Protein AF-A0A166X9W4-F1 (afdb_monomer_lite)

Foldseek 3Di:
DVVCVVVPDDLVVCCVVPVDDSVVSVVVSCVVCVQDDPDPDDDDDPAHSVLVVVLVVCCVVVVDPDPVSSVVVSVVPDDD

Sequence (80 aa):
IISLLTSGHSTRAVASQTGVSKSKIAYIAKEKHPDKENLRGGQPSKLSPTDKRAISIQIQTGKAENAVQVAKNINTTLPH

Structure (mmCIF, N/CA/C/O backbone):
data_AF-A0A166X9W4-F1
#
_entry.id   AF-A0A166X9W4-F1
#
loop_
_atom_site.group_PDB
_atom_site.id
_atom_site.type_symbol
_atom_site.label_atom_id
_atom_site.label_alt_id
_atom_site.label_comp_id
_atom_site.label_asym_id
_atom_site.label_entity_id
_atom_site.label_seq_id
_atom_site.pdbx_PDB_ins_code
_atom_site.Cartn_x
_atom_site.Cartn_y
_atom_site.Cartn_z
_atom_site.occupancy
_atom_site.B_iso_or_equiv
_atom_site.auth_seq_id
_atom_site.auth_comp_id
_atom_site.auth_asym_id
_atom_site.auth_atom_id
_atom_site.pdbx_PDB_model_num
ATOM 1 N N . ILE A 1 1 ? 16.166 -7.292 -6.988 1.00 84.25 1 ILE A N 1
ATOM 2 C CA . ILE A 1 1 ? 14.863 -6.598 -7.192 1.00 84.25 1 ILE A CA 1
ATOM 3 C C . ILE A 1 1 ? 14.437 -5.856 -5.931 1.00 84.25 1 ILE A C 1
ATOM 5 O O . ILE A 1 1 ? 14.385 -4.639 -5.988 1.00 84.25 1 ILE A O 1
ATOM 9 N N . ILE A 1 2 ? 14.182 -6.541 -4.806 1.00 86.25 2 ILE A N 1
ATOM 10 C CA . ILE A 1 2 ? 13.735 -5.886 -3.558 1.00 86.25 2 ILE A CA 1
ATOM 11 C C . ILE A 1 2 ? 14.761 -4.857 -3.068 1.00 86.25 2 ILE A C 1
ATOM 13 O O . ILE A 1 2 ? 14.396 -3.707 -2.882 1.00 86.25 2 ILE A O 1
ATOM 17 N N . SER A 1 3 ? 16.045 -5.223 -2.980 1.00 88.19 3 SER A N 1
ATOM 18 C CA . SER A 1 3 ? 17.122 -4.289 -2.606 1.00 88.19 3 SER A CA 1
ATOM 19 C C . SER A 1 3 ? 17.145 -3.015 -3.461 1.00 88.19 3 SER A C 1
ATOM 21 O O . SER A 1 3 ? 17.245 -1.922 -2.918 1.00 88.19 3 SER A O 1
ATOM 23 N N . LEU A 1 4 ? 16.973 -3.153 -4.781 1.00 87.81 4 LEU A N 1
ATOM 24 C CA . LEU A 1 4 ? 16.929 -2.036 -5.733 1.00 87.81 4 LEU A CA 1
ATOM 25 C C . LEU A 1 4 ? 15.677 -1.155 -5.557 1.00 87.81 4 LEU A C 1
ATOM 27 O O . LEU A 1 4 ? 15.720 0.052 -5.772 1.00 87.81 4 LEU A O 1
ATOM 31 N N . LEU A 1 5 ? 14.541 -1.744 -5.171 1.00 85.44 5 LEU A N 1
ATOM 32 C CA . LEU A 1 5 ? 13.323 -0.992 -4.857 1.00 85.44 5 LEU A CA 1
ATOM 33 C C . LEU A 1 5 ? 13.461 -0.236 -3.527 1.00 85.44 5 LEU A C 1
ATOM 35 O O . LEU A 1 5 ? 13.006 0.906 -3.428 1.00 85.44 5 LEU A O 1
ATOM 39 N N . THR A 1 6 ? 14.108 -0.851 -2.532 1.00 84.81 6 THR A N 1
ATOM 40 C CA . THR A 1 6 ? 14.392 -0.241 -1.227 1.00 84.81 6 THR A CA 1
ATOM 41 C C . THR A 1 6 ? 15.404 0.898 -1.345 1.00 84.81 6 THR A C 1
ATOM 43 O O . THR A 1 6 ? 15.236 1.918 -0.687 1.00 84.81 6 THR A O 1
ATOM 46 N N . SER A 1 7 ? 16.390 0.788 -2.242 1.00 86.94 7 SER A N 1
ATOM 47 C CA . SER A 1 7 ? 17.341 1.868 -2.553 1.00 86.94 7 SER A CA 1
ATOM 48 C C . SER A 1 7 ? 16.736 3.015 -3.379 1.00 86.94 7 SER A C 1
ATOM 50 O O . SER A 1 7 ? 17.437 3.957 -3.737 1.00 86.94 7 SER A O 1
ATOM 52 N N . GLY A 1 8 ? 15.434 2.962 -3.685 1.00 83.12 8 GLY A N 1
ATOM 53 C CA . GLY A 1 8 ? 14.701 4.051 -4.329 1.00 83.12 8 GLY A CA 1
ATOM 54 C C . GLY A 1 8 ? 14.710 4.030 -5.858 1.00 83.12 8 GLY A C 1
ATOM 55 O O . GLY A 1 8 ? 14.224 4.982 -6.472 1.00 83.12 8 GLY A O 1
ATOM 56 N N . HIS A 1 9 ? 15.205 2.969 -6.505 1.00 86.94 9 HIS A N 1
ATOM 57 C CA . HIS A 1 9 ? 15.147 2.883 -7.963 1.00 86.94 9 HIS A CA 1
ATOM 58 C C . HIS A 1 9 ? 13.713 2.717 -8.476 1.00 86.94 9 HIS A C 1
ATOM 60 O O . HIS A 1 9 ? 12.862 2.055 -7.876 1.00 86.94 9 HIS A O 1
ATOM 66 N N . SER A 1 10 ? 13.444 3.322 -9.635 1.00 85.12 10 SER A N 1
ATOM 67 C CA . SER A 1 10 ? 12.144 3.208 -10.291 1.00 85.12 10 SER A CA 1
ATOM 68 C C . SER A 1 10 ? 11.917 1.793 -10.827 1.00 85.12 10 SER A C 1
ATOM 70 O O . SER A 1 10 ? 12.854 1.099 -11.221 1.00 85.12 10 SER A O 1
ATOM 72 N N . THR A 1 11 ? 10.654 1.379 -10.938 1.00 88.69 11 THR A N 1
ATOM 73 C CA . THR A 1 11 ? 10.294 0.072 -11.519 1.00 88.69 11 THR A CA 1
ATOM 74 C C . THR A 1 11 ? 10.835 -0.108 -12.940 1.00 88.69 11 THR A C 1
ATOM 76 O O . THR A 1 11 ? 11.183 -1.221 -13.324 1.00 88.69 11 THR A O 1
ATOM 79 N N . ARG A 1 12 ? 10.962 0.985 -13.708 1.00 88.62 12 ARG A N 1
ATOM 80 C CA . ARG A 1 12 ? 11.581 0.988 -15.042 1.00 88.62 12 ARG A CA 1
ATOM 81 C C . ARG A 1 12 ? 13.090 0.730 -14.971 1.00 88.62 12 ARG A C 1
ATOM 83 O O . ARG A 1 12 ? 13.580 -0.091 -15.737 1.00 88.62 12 ARG A O 1
ATOM 90 N N . ALA A 1 13 ? 13.804 1.387 -14.056 1.00 89.12 13 ALA A N 1
ATOM 91 C CA . ALA A 1 13 ? 15.241 1.172 -13.873 1.00 89.12 13 ALA A CA 1
ATOM 92 C C . ALA A 1 13 ? 15.537 -0.272 -13.433 1.00 89.12 13 ALA A C 1
ATOM 94 O O . ALA A 1 13 ? 16.389 -0.937 -14.015 1.00 89.12 13 ALA A O 1
ATOM 95 N N . VAL A 1 14 ? 14.756 -0.801 -12.486 1.00 90.75 14 VAL A N 1
ATOM 96 C CA . VAL A 1 14 ? 14.895 -2.193 -12.031 1.00 90.75 14 VAL A CA 1
ATOM 97 C C . VAL A 1 14 ? 14.601 -3.185 -13.161 1.00 90.75 14 VAL A C 1
ATOM 99 O O . VAL A 1 14 ? 15.311 -4.181 -13.282 1.00 90.75 14 VAL A O 1
ATOM 102 N N . ALA A 1 15 ? 13.607 -2.917 -14.015 1.00 93.12 15 ALA A N 1
ATOM 103 C CA . ALA A 1 15 ? 13.301 -3.769 -15.168 1.00 93.12 15 ALA A CA 1
ATOM 104 C C . ALA A 1 15 ? 14.470 -3.815 -16.157 1.00 93.12 15 ALA A C 1
ATOM 106 O O . ALA A 1 15 ? 14.883 -4.894 -16.569 1.00 93.12 15 ALA A O 1
ATOM 107 N N . SER A 1 16 ? 15.052 -2.652 -16.459 1.00 92.25 16 SER A N 1
ATOM 108 C CA . SER A 1 16 ? 16.221 -2.551 -17.336 1.00 92.25 16 SER A CA 1
ATOM 109 C C . SER A 1 16 ? 17.442 -3.286 -16.780 1.00 92.25 16 SER A C 1
ATOM 111 O O . SER A 1 16 ? 18.206 -3.850 -17.551 1.00 92.25 16 SER A O 1
ATOM 113 N N . GLN A 1 17 ? 17.637 -3.279 -15.458 1.00 92.81 17 GLN A N 1
ATOM 114 C CA . GLN A 1 17 ? 18.808 -3.889 -14.824 1.00 92.81 17 GLN A CA 1
ATOM 115 C C . GLN A 1 17 ? 18.662 -5.401 -14.605 1.00 92.81 17 GLN A C 1
ATOM 117 O O . GLN A 1 17 ? 19.655 -6.117 -14.578 1.00 92.81 17 GLN A O 1
ATOM 122 N N . THR A 1 18 ? 17.437 -5.892 -14.403 1.00 91.00 18 THR A N 1
ATOM 123 C CA . THR A 1 18 ? 17.189 -7.297 -14.029 1.00 91.00 18 THR A CA 1
ATOM 124 C C . THR A 1 18 ? 16.602 -8.143 -15.154 1.00 91.00 18 THR A C 1
ATOM 126 O O . THR A 1 18 ? 16.500 -9.355 -14.997 1.00 91.00 18 THR A O 1
ATOM 129 N N . GLY A 1 19 ? 16.166 -7.529 -16.258 1.00 90.75 19 GLY A N 1
ATOM 130 C CA . GLY A 1 19 ? 15.476 -8.215 -17.356 1.00 90.75 19 GLY A CA 1
ATOM 131 C C . GLY A 1 19 ? 14.070 -8.716 -17.000 1.00 90.75 19 GLY A C 1
ATOM 132 O O . GLY A 1 19 ? 13.380 -9.286 -17.841 1.00 90.75 19 GLY A O 1
ATOM 133 N N . VAL A 1 20 ? 13.608 -8.498 -15.764 1.00 92.44 20 VAL A N 1
ATOM 134 C CA . VAL A 1 20 ? 12.267 -8.887 -15.323 1.00 92.44 20 VAL A CA 1
ATOM 135 C C . VAL A 1 20 ? 11.243 -7.874 -15.821 1.00 92.44 20 VAL A C 1
ATOM 137 O O . VAL A 1 20 ? 11.479 -6.664 -15.822 1.00 92.44 20 VAL A O 1
ATOM 140 N N . SER A 1 21 ? 10.066 -8.363 -16.217 1.00 92.88 21 SER A N 1
ATOM 141 C CA . SER A 1 21 ? 9.001 -7.495 -16.712 1.00 92.88 21 SER A CA 1
ATOM 142 C C . SER A 1 21 ? 8.613 -6.431 -15.681 1.00 92.88 21 SER A C 1
ATOM 144 O O . SER A 1 21 ? 8.479 -6.689 -14.479 1.00 92.88 21 SER A O 1
ATOM 146 N N . LYS A 1 22 ? 8.374 -5.209 -16.173 1.00 91.25 22 LYS A N 1
ATOM 147 C CA . LYS A 1 22 ? 7.949 -4.073 -15.343 1.00 91.25 22 LYS A CA 1
ATOM 148 C C . LYS A 1 22 ? 6.720 -4.419 -14.494 1.00 91.25 22 LYS A C 1
ATOM 150 O O . LYS A 1 22 ? 6.661 -4.027 -13.333 1.00 91.25 22 LYS A O 1
ATOM 155 N N . SER A 1 23 ? 5.769 -5.172 -15.047 1.00 90.50 23 SER A N 1
ATOM 156 C CA . SER A 1 23 ? 4.547 -5.597 -14.35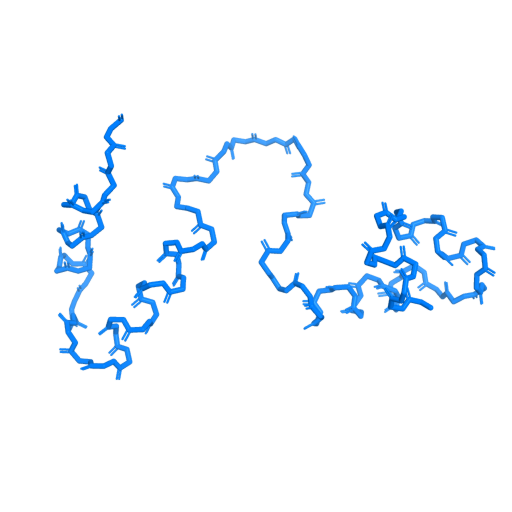3 1.00 90.50 23 SER A CA 1
ATOM 157 C C . SER A 1 23 ? 4.847 -6.492 -13.149 1.00 90.50 23 SER A C 1
ATOM 159 O O . SER A 1 23 ? 4.294 -6.275 -12.074 1.00 90.50 23 SER A O 1
ATOM 161 N N . LYS A 1 24 ? 5.773 -7.451 -13.289 1.00 92.94 24 LYS A N 1
ATOM 162 C CA . LYS A 1 24 ? 6.191 -8.336 -12.191 1.00 92.94 24 LYS A CA 1
ATOM 163 C C . LYS A 1 24 ? 6.913 -7.551 -11.093 1.00 92.94 24 LYS A C 1
ATOM 165 O O . LYS A 1 24 ? 6.664 -7.773 -9.913 1.00 92.94 24 LYS A O 1
ATOM 170 N N . ILE A 1 25 ? 7.755 -6.590 -11.469 1.00 90.81 25 ILE A N 1
ATOM 171 C CA . ILE A 1 25 ? 8.437 -5.709 -10.509 1.00 90.81 25 ILE A CA 1
ATOM 172 C C . ILE A 1 25 ? 7.437 -4.805 -9.781 1.00 90.81 25 ILE A C 1
ATOM 174 O O . ILE A 1 25 ? 7.543 -4.640 -8.569 1.00 90.81 25 ILE A O 1
ATOM 178 N N . ALA A 1 26 ? 6.455 -4.241 -10.490 1.00 87.88 26 ALA A N 1
ATOM 179 C CA . ALA A 1 26 ? 5.405 -3.419 -9.890 1.00 87.88 26 ALA A CA 1
ATOM 180 C C . ALA A 1 26 ? 4.543 -4.222 -8.903 1.00 87.88 26 ALA A C 1
ATOM 182 O O . ALA A 1 26 ? 4.220 -3.720 -7.829 1.00 87.88 26 ALA A O 1
ATOM 183 N N . TYR A 1 27 ? 4.234 -5.479 -9.232 1.00 90.56 27 TYR A N 1
ATOM 184 C CA . TYR A 1 27 ? 3.555 -6.398 -8.321 1.00 90.56 27 TYR A CA 1
ATOM 185 C C . TYR A 1 27 ? 4.359 -6.604 -7.026 1.00 90.56 27 TYR A C 1
ATOM 187 O O . TYR A 1 27 ? 3.838 -6.357 -5.941 1.00 90.56 27 TYR A O 1
ATOM 195 N N . ILE A 1 28 ? 5.649 -6.945 -7.137 1.00 89.56 28 ILE A N 1
ATOM 196 C CA . ILE A 1 28 ? 6.539 -7.135 -5.976 1.00 89.56 28 ILE A CA 1
ATOM 197 C C . ILE A 1 28 ? 6.642 -5.849 -5.142 1.00 89.56 28 ILE A C 1
ATOM 199 O O . ILE A 1 28 ? 6.623 -5.898 -3.913 1.00 89.56 28 ILE A O 1
ATOM 203 N N . ALA A 1 29 ? 6.734 -4.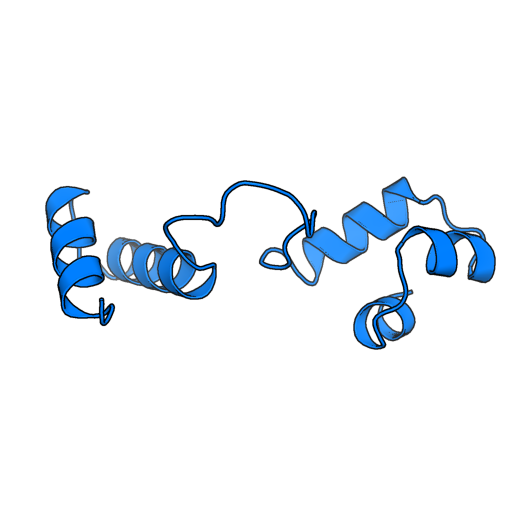688 -5.796 1.00 86.38 29 ALA A N 1
ATOM 204 C CA . ALA A 1 29 ? 6.795 -3.400 -5.114 1.00 86.38 29 ALA A CA 1
ATOM 205 C C . ALA A 1 29 ? 5.527 -3.125 -4.291 1.00 86.38 29 ALA A C 1
ATOM 207 O O . ALA A 1 29 ? 5.637 -2.688 -3.149 1.00 86.38 29 ALA A O 1
ATOM 208 N N . LYS A 1 30 ? 4.343 -3.422 -4.842 1.00 84.44 30 LYS A N 1
ATOM 209 C CA . LYS A 1 30 ? 3.057 -3.255 -4.153 1.00 84.44 30 LYS A CA 1
ATOM 210 C C . LYS A 1 30 ? 2.887 -4.243 -2.998 1.00 84.44 30 LYS A C 1
ATOM 212 O O . LYS A 1 30 ? 2.373 -3.868 -1.954 1.00 84.44 30 LYS A O 1
ATOM 217 N N . GLU A 1 31 ? 3.340 -5.482 -3.168 1.00 86.94 31 GLU A N 1
ATOM 218 C CA . GLU A 1 31 ? 3.287 -6.506 -2.119 1.00 86.94 31 GLU A CA 1
ATOM 219 C C . GLU A 1 31 ? 4.177 -6.142 -0.920 1.00 86.94 31 GLU A C 1
ATOM 221 O O . GLU A 1 31 ? 3.779 -6.310 0.229 1.00 86.94 31 GLU A O 1
ATOM 226 N N . LYS A 1 32 ? 5.379 -5.607 -1.173 1.00 84.31 32 LYS A N 1
ATOM 227 C CA . LYS A 1 32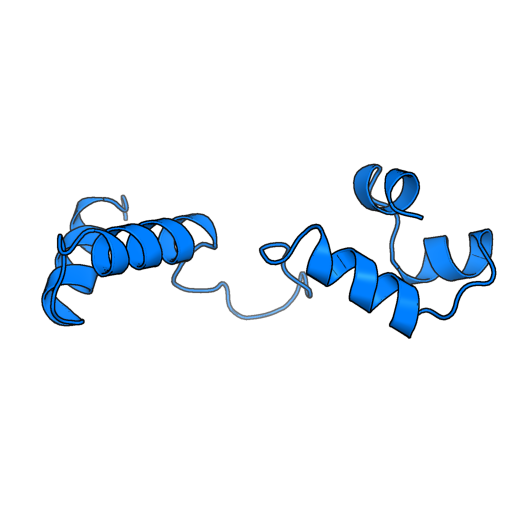 ? 6.324 -5.224 -0.110 1.00 84.31 32 LYS A CA 1
ATOM 228 C C . LYS A 1 32 ? 6.065 -3.840 0.482 1.00 84.31 32 LYS A C 1
ATOM 230 O O . LYS A 1 32 ? 6.398 -3.615 1.643 1.00 84.31 32 LYS A O 1
ATOM 235 N N . HIS A 1 33 ? 5.475 -2.928 -0.286 1.00 77.19 33 HIS A N 1
ATOM 236 C CA . HIS A 1 33 ? 5.178 -1.562 0.143 1.00 77.19 33 HIS A CA 1
ATOM 237 C C . HIS A 1 33 ? 3.750 -1.159 -0.257 1.00 77.19 33 HIS A C 1
ATOM 239 O O . HIS A 1 33 ? 3.578 -0.304 -1.130 1.00 77.19 33 HIS A O 1
ATOM 245 N N . PRO A 1 34 ? 2.718 -1.747 0.375 1.00 72.31 34 PRO A N 1
ATOM 246 C CA . PRO A 1 34 ? 1.321 -1.496 0.011 1.00 72.31 34 PRO A CA 1
ATOM 247 C C . PRO A 1 34 ? 0.897 -0.035 0.218 1.00 72.31 34 PRO A C 1
ATOM 249 O O . PRO A 1 34 ? 0.007 0.450 -0.475 1.00 72.31 34 PRO A O 1
ATOM 252 N N . ASP A 1 35 ? 1.565 0.673 1.128 1.00 72.38 35 ASP A N 1
ATOM 253 C CA . ASP A 1 35 ? 1.273 2.066 1.482 1.00 72.38 35 ASP A CA 1
ATOM 254 C C . ASP A 1 35 ? 2.023 3.097 0.634 1.00 72.38 35 ASP A C 1
ATOM 256 O O . ASP A 1 35 ? 1.820 4.300 0.798 1.00 72.38 35 ASP A O 1
ATOM 260 N N . LYS A 1 36 ? 2.930 2.656 -0.245 1.00 71.56 36 LYS A N 1
ATOM 261 C CA . LYS A 1 36 ? 3.733 3.568 -1.059 1.00 71.56 36 LYS A CA 1
ATOM 262 C C . LYS A 1 36 ? 2.860 4.150 -2.166 1.00 71.56 36 LYS A C 1
ATOM 264 O O . LYS A 1 36 ? 2.320 3.413 -2.990 1.00 71.56 36 LYS A O 1
ATOM 269 N N . GLU A 1 37 ? 2.745 5.475 -2.204 1.00 65.75 37 GLU A N 1
ATOM 270 C CA . GLU A 1 37 ? 2.001 6.156 -3.262 1.00 65.75 37 GLU A CA 1
ATOM 271 C C . GLU A 1 37 ? 2.589 5.841 -4.645 1.00 65.75 37 GLU A C 1
ATOM 273 O O . GLU A 1 37 ? 3.800 5.900 -4.872 1.00 65.75 37 GLU A O 1
ATOM 278 N N . ASN A 1 38 ? 1.704 5.501 -5.585 1.00 63.47 38 ASN A N 1
ATOM 279 C CA . ASN A 1 38 ? 2.087 5.120 -6.945 1.00 63.47 38 ASN A CA 1
ATOM 280 C C . ASN A 1 38 ? 2.440 6.325 -7.829 1.00 63.47 38 ASN A C 1
ATOM 282 O O . ASN A 1 38 ? 3.118 6.159 -8.843 1.00 63.47 38 ASN A O 1
ATOM 286 N N . LEU A 1 39 ? 1.966 7.523 -7.479 1.00 63.28 39 LEU A N 1
ATOM 287 C CA . LEU A 1 39 ? 2.083 8.728 -8.293 1.00 63.28 39 LEU A CA 1
ATOM 288 C C . LEU A 1 39 ? 2.432 9.916 -7.400 1.00 63.28 39 LEU A C 1
ATOM 290 O O . LEU A 1 39 ? 1.795 10.128 -6.379 1.00 63.28 39 LEU A O 1
ATOM 294 N N . ARG A 1 40 ? 3.421 10.711 -7.822 1.00 61.03 40 ARG A N 1
ATOM 295 C CA . ARG A 1 40 ? 3.767 11.997 -7.189 1.00 61.03 40 ARG A CA 1
ATOM 296 C C . ARG A 1 40 ? 2.850 13.153 -7.621 1.00 61.03 40 ARG A C 1
ATOM 298 O O . ARG A 1 40 ? 3.031 14.264 -7.145 1.00 61.03 40 ARG A O 1
ATOM 305 N N . GLY A 1 41 ? 1.924 12.918 -8.553 1.00 63.34 41 GLY A N 1
ATOM 306 C CA . GLY A 1 41 ? 1.029 13.937 -9.105 1.00 63.34 41 GLY A CA 1
ATOM 307 C C . GLY A 1 41 ? -0.434 13.547 -8.924 1.00 63.34 41 GLY A C 1
ATOM 308 O O . GLY A 1 41 ? -0.834 12.463 -9.347 1.00 63.34 41 GLY A O 1
ATOM 309 N N . GLY A 1 42 ? -1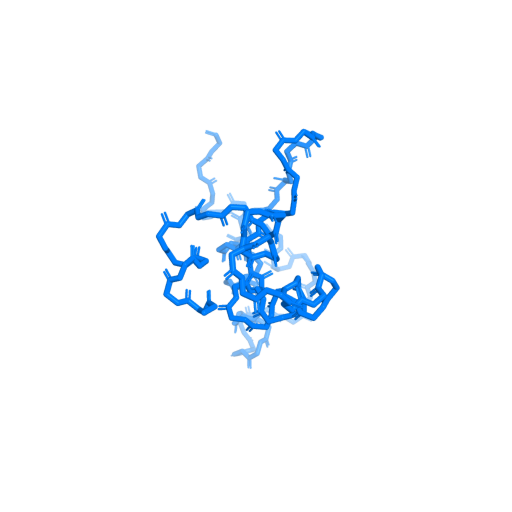.209 14.428 -8.291 1.00 68.19 42 GLY A N 1
ATOM 310 C CA . GLY A 1 42 ? -2.631 14.253 -7.997 1.00 68.19 42 GLY A CA 1
ATOM 311 C C . GLY A 1 42 ? -3.075 15.120 -6.816 1.00 68.19 42 GLY A C 1
ATOM 312 O O . GLY A 1 42 ? -2.249 15.763 -6.170 1.00 68.19 42 GLY A O 1
ATOM 313 N N . GLN A 1 43 ? -4.380 15.141 -6.530 1.00 75.38 43 GLN A N 1
ATOM 314 C CA . GLN A 1 43 ? -4.889 15.748 -5.299 1.00 75.38 43 GLN A CA 1
ATOM 315 C C . GLN A 1 43 ? -4.364 14.945 -4.095 1.00 75.38 43 GLN A C 1
ATOM 317 O O . GLN A 1 43 ? -4.528 13.720 -4.088 1.00 75.38 43 GLN A O 1
ATOM 322 N N . PRO A 1 44 ? -3.757 15.593 -3.083 1.00 70.38 44 PRO A N 1
ATOM 323 C CA . PRO A 1 44 ? -3.296 14.899 -1.889 1.00 70.38 44 PRO A CA 1
ATOM 324 C C . PRO A 1 44 ? -4.462 14.175 -1.210 1.00 70.38 44 PRO A C 1
ATOM 326 O O . PRO A 1 44 ? -5.566 14.712 -1.072 1.00 70.38 44 PRO A O 1
ATOM 329 N N . SER A 1 45 ? -4.222 12.928 -0.808 1.00 73.88 45 SER A N 1
ATOM 330 C CA . SER A 1 45 ? -5.209 12.131 -0.080 1.00 73.88 45 SER A CA 1
ATOM 331 C C . SER A 1 45 ? -5.549 12.818 1.243 1.00 73.88 45 SER A C 1
ATOM 333 O O . SER A 1 45 ? -4.650 13.172 1.999 1.00 73.88 45 SER A O 1
ATOM 335 N N . LYS A 1 46 ? -6.846 12.950 1.560 1.00 79.94 46 LYS A N 1
ATOM 336 C CA . LYS A 1 46 ? -7.313 13.499 2.852 1.00 79.94 46 LYS A CA 1
ATOM 337 C C . LYS A 1 46 ? -6.828 12.695 4.062 1.00 79.94 46 LYS A C 1
ATOM 339 O O . LYS A 1 46 ? -6.787 13.221 5.162 1.00 79.94 46 LYS A O 1
ATOM 344 N N . LEU A 1 47 ? -6.531 11.413 3.854 1.00 81.06 47 LEU A N 1
ATOM 345 C CA . LEU A 1 47 ? -6.029 10.504 4.879 1.00 81.06 47 LEU A CA 1
ATOM 346 C C . LEU A 1 47 ? -4.660 9.987 4.459 1.00 81.06 47 LEU A C 1
ATOM 348 O O . LEU A 1 47 ? -4.518 9.450 3.349 1.00 81.06 47 LEU A O 1
ATOM 352 N N . SER A 1 48 ? -3.685 10.098 5.353 1.00 80.25 48 SER A N 1
ATOM 353 C CA . SER A 1 48 ? -2.378 9.483 5.171 1.00 80.25 48 SER A CA 1
ATOM 354 C C . SER A 1 48 ? -2.490 7.950 5.247 1.00 80.25 48 SER A C 1
ATOM 356 O O . SER A 1 48 ? -3.467 7.408 5.781 1.00 80.25 48 SER A O 1
ATOM 358 N N . PRO A 1 49 ? -1.511 7.195 4.718 1.00 81.19 49 PRO A N 1
ATOM 359 C CA . PRO A 1 49 ? -1.486 5.743 4.890 1.00 81.19 49 PRO A CA 1
ATOM 360 C C . PRO A 1 49 ? -1.458 5.317 6.366 1.00 81.19 49 PRO A C 1
ATOM 362 O O . PRO A 1 49 ? -2.077 4.318 6.736 1.00 81.19 49 PRO A O 1
ATOM 365 N N . THR A 1 50 ? -0.801 6.105 7.220 1.00 81.94 50 THR A N 1
ATOM 366 C CA . THR A 1 50 ? -0.785 5.904 8.673 1.00 81.94 50 THR A CA 1
ATOM 367 C C 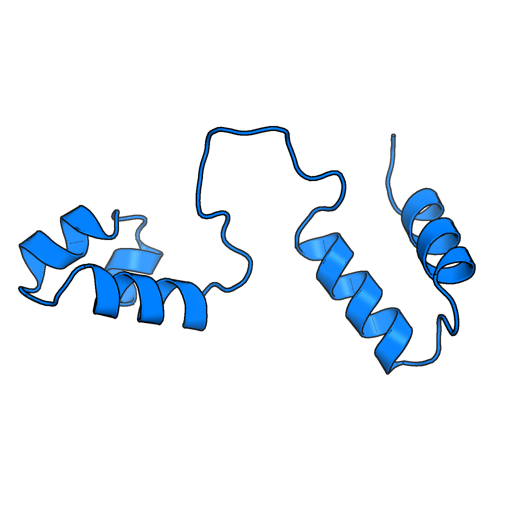. THR A 1 50 ? -2.189 6.015 9.260 1.00 81.94 50 THR A C 1
ATOM 369 O O . THR A 1 50 ? -2.590 5.144 10.032 1.00 81.94 50 THR A O 1
ATOM 372 N N . ASP A 1 51 ? -2.972 7.004 8.826 1.00 82.12 51 ASP A N 1
ATOM 373 C CA . ASP A 1 51 ? -4.351 7.188 9.295 1.00 82.12 51 ASP A CA 1
ATOM 374 C C . ASP A 1 51 ? -5.217 5.997 8.890 1.00 82.12 51 ASP A C 1
ATOM 376 O O . ASP A 1 51 ? -5.932 5.431 9.712 1.00 82.12 51 ASP A O 1
ATOM 380 N N . LYS A 1 52 ? -5.090 5.532 7.641 1.00 84.75 52 LYS A N 1
ATOM 381 C CA . LYS A 1 52 ? -5.812 4.345 7.149 1.00 84.75 52 LYS A CA 1
ATOM 382 C C . LYS A 1 52 ? -5.493 3.094 7.973 1.00 84.75 52 LYS A C 1
ATOM 384 O O . LYS A 1 52 ? -6.397 2.312 8.286 1.00 84.75 52 LYS A O 1
ATOM 389 N N . ARG A 1 53 ? -4.227 2.910 8.361 1.00 84.12 53 ARG A N 1
ATOM 390 C CA . ARG A 1 53 ? -3.803 1.815 9.248 1.00 84.12 53 ARG A CA 1
ATOM 391 C C . ARG A 1 53 ? -4.380 1.968 10.655 1.00 84.12 53 ARG A C 1
ATOM 393 O O . ARG A 1 53 ? -4.920 1.000 11.183 1.00 84.12 53 ARG A O 1
ATOM 400 N N . ALA A 1 54 ? -4.323 3.164 11.237 1.00 83.56 54 ALA A N 1
ATOM 401 C CA . ALA A 1 54 ? -4.880 3.434 12.560 1.00 83.56 54 ALA A CA 1
ATOM 402 C C . ALA A 1 54 ? -6.395 3.167 12.609 1.00 83.56 54 ALA A C 1
ATOM 404 O O . ALA A 1 54 ? -6.873 2.517 13.537 1.00 83.56 54 ALA A O 1
ATOM 405 N N . ILE A 1 55 ? -7.135 3.578 11.575 1.00 85.31 55 ILE A N 1
ATOM 406 C CA . ILE A 1 55 ? -8.569 3.292 11.416 1.00 85.31 55 ILE A CA 1
ATOM 407 C C . ILE A 1 55 ? -8.823 1.787 11.365 1.00 85.31 55 ILE A C 1
ATOM 409 O O . ILE A 1 55 ? -9.689 1.279 12.073 1.00 85.31 55 ILE A O 1
ATOM 413 N N . SER A 1 56 ? -8.046 1.066 10.553 1.00 84.69 56 SER A N 1
ATOM 414 C CA . SER A 1 56 ? -8.181 -0.388 10.425 1.00 84.69 56 SER A CA 1
ATOM 415 C C . SER A 1 56 ? -7.982 -1.083 11.774 1.00 84.69 56 SER A C 1
ATOM 417 O O . SER A 1 56 ? -8.757 -1.966 12.126 1.00 84.69 56 SER A O 1
ATOM 419 N N . ILE A 1 57 ? -7.005 -0.630 12.567 1.00 85.94 57 ILE A N 1
ATOM 420 C CA . ILE A 1 57 ? -6.769 -1.135 13.925 1.00 85.94 57 ILE A CA 1
ATOM 421 C C . ILE A 1 57 ? -7.939 -0.791 14.853 1.00 85.94 57 ILE A C 1
ATOM 423 O O . ILE A 1 57 ? -8.372 -1.646 15.619 1.00 85.94 57 ILE A O 1
ATOM 427 N N . GLN A 1 58 ? -8.482 0.429 14.802 1.00 82.81 58 GLN A N 1
ATOM 428 C CA . GLN A 1 58 ? -9.631 0.813 15.634 1.00 82.81 58 GLN A CA 1
ATOM 429 C C . GLN A 1 58 ? -10.862 -0.055 15.351 1.00 82.81 58 GLN A C 1
ATOM 431 O O . GLN A 1 58 ? -11.516 -0.492 16.294 1.00 82.81 58 GLN A O 1
ATOM 436 N N . ILE A 1 59 ? -11.130 -0.352 14.077 1.00 84.25 59 ILE A N 1
ATOM 437 C CA . ILE A 1 59 ? -12.219 -1.249 13.670 1.00 84.25 59 ILE A CA 1
ATOM 438 C C . ILE A 1 59 ? -11.940 -2.674 14.163 1.00 84.25 59 ILE A C 1
ATOM 440 O O . ILE A 1 59 ? -12.783 -3.280 14.816 1.00 84.25 59 ILE A O 1
ATOM 444 N N . GLN A 1 60 ? -10.737 -3.200 13.912 1.00 85.44 60 GLN A N 1
ATOM 445 C CA . GLN A 1 60 ? -10.359 -4.560 14.319 1.00 85.44 60 GLN A CA 1
ATOM 446 C C . GLN A 1 60 ? -10.370 -4.765 15.838 1.00 85.44 60 GLN A C 1
ATOM 448 O O . GLN A 1 60 ? -10.662 -5.858 16.309 1.00 85.44 60 GLN A O 1
ATOM 453 N N . THR A 1 61 ? -10.047 -3.726 16.608 1.00 85.94 61 THR A N 1
ATOM 454 C CA . THR A 1 61 ? -10.009 -3.773 18.079 1.00 85.94 61 THR A CA 1
ATOM 455 C C . THR A 1 61 ? -11.348 -3.433 18.732 1.00 85.94 61 THR A C 1
ATOM 457 O O . THR A 1 61 ? -11.416 -3.374 19.957 1.00 85.94 61 THR A O 1
ATOM 460 N N . GLY A 1 62 ? -12.403 -3.182 17.946 1.00 82.62 62 GLY A N 1
ATOM 461 C CA . GLY A 1 62 ? -13.725 -2.811 18.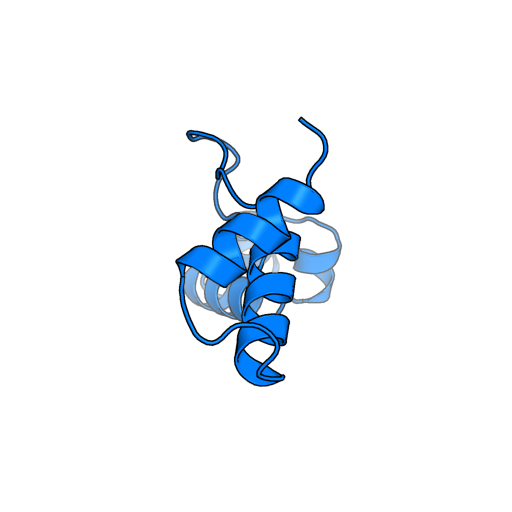460 1.00 82.62 62 GLY A CA 1
ATOM 462 C C . GLY A 1 62 ? -13.785 -1.418 19.096 1.00 82.62 62 GLY A C 1
ATOM 463 O O . GLY A 1 62 ? -14.758 -1.084 19.759 1.00 82.62 62 GLY A O 1
ATOM 464 N N . LYS A 1 63 ? -12.758 -0.579 18.904 1.00 78.62 63 LYS A N 1
ATOM 465 C CA . LYS A 1 63 ? -12.735 0.811 19.397 1.00 78.62 63 LYS A CA 1
ATOM 466 C C . LYS A 1 63 ? -13.628 1.747 18.583 1.00 78.62 63 LYS A C 1
ATOM 468 O O . LYS A 1 63 ? -13.896 2.863 19.025 1.00 78.62 63 LYS A O 1
ATOM 473 N N . ALA A 1 64 ? -14.042 1.326 17.391 1.00 78.56 64 ALA A N 1
ATOM 474 C CA . ALA A 1 64 ? -15.012 2.040 16.581 1.00 78.56 64 ALA A CA 1
ATOM 475 C C . ALA A 1 64 ? -15.916 1.049 15.840 1.00 78.56 64 ALA A C 1
ATOM 477 O O . ALA A 1 64 ? -15.437 0.203 15.087 1.00 78.56 64 ALA A O 1
ATOM 478 N N . GLU A 1 65 ? -17.223 1.184 16.040 1.00 77.12 65 GLU A N 1
ATOM 479 C CA . GLU A 1 65 ? -18.257 0.324 15.453 1.00 77.12 65 GLU A CA 1
ATOM 480 C C . GLU A 1 65 ? -18.894 0.955 14.210 1.00 77.12 65 GLU A C 1
ATOM 482 O O . GLU A 1 65 ? -19.530 0.275 13.407 1.00 77.12 65 GLU A O 1
ATOM 487 N N . ASN A 1 66 ? -18.731 2.270 14.028 1.00 81.38 66 ASN A N 1
ATOM 488 C CA . ASN A 1 66 ? -19.301 2.990 12.897 1.00 81.38 66 ASN A CA 1
ATOM 489 C C . ASN A 1 66 ? -18.375 4.086 12.354 1.00 81.38 66 ASN A C 1
ATOM 491 O O . ASN A 1 66 ? -17.459 4.576 13.020 1.00 81.38 66 ASN A O 1
ATOM 495 N N . ALA A 1 67 ? -18.651 4.504 11.118 1.00 78.00 67 ALA A N 1
ATOM 496 C CA . ALA A 1 67 ? -17.858 5.508 10.412 1.00 78.00 67 ALA A CA 1
ATOM 497 C C . ALA A 1 67 ? -17.818 6.871 11.130 1.00 78.00 67 ALA A C 1
ATOM 499 O O . ALA A 1 67 ? -16.842 7.607 10.998 1.00 78.00 67 ALA A O 1
ATOM 500 N N . VAL A 1 68 ? -18.849 7.207 11.912 1.00 81.44 68 VAL A N 1
ATOM 501 C CA . VAL A 1 68 ? -18.938 8.482 12.639 1.00 81.44 68 VAL A CA 1
ATOM 502 C C . VAL A 1 68 ? -17.965 8.509 13.821 1.00 81.44 68 VAL A C 1
ATOM 504 O O . VAL A 1 68 ? -17.287 9.513 14.033 1.00 81.44 68 VAL A O 1
ATOM 507 N N . GLN A 1 69 ? -17.854 7.407 14.568 1.00 80.38 69 GLN A N 1
ATOM 508 C CA . GLN A 1 69 ? -16.875 7.244 15.646 1.00 80.38 69 GLN A CA 1
ATOM 509 C C . GLN A 1 69 ? -15.448 7.274 15.098 1.00 80.38 69 GLN A C 1
ATOM 511 O O . GLN A 1 69 ? -14.605 7.998 15.623 1.00 80.38 69 GLN A O 1
ATOM 516 N N . VAL A 1 70 ? -15.206 6.565 13.990 1.00 79.75 70 VAL A N 1
ATOM 517 C CA . VAL A 1 70 ? -13.923 6.600 13.276 1.00 79.75 70 VAL A CA 1
ATOM 518 C C . VAL A 1 70 ? -13.558 8.038 12.887 1.00 79.75 70 VAL A C 1
ATOM 520 O O . VAL A 1 70 ? -12.463 8.499 13.196 1.00 79.75 70 VAL A O 1
ATOM 523 N N . ALA A 1 71 ? -14.482 8.783 12.272 1.00 79.00 71 ALA A N 1
ATOM 524 C CA . ALA A 1 71 ? -14.245 10.164 11.852 1.00 79.00 71 ALA A CA 1
ATOM 525 C C . ALA A 1 71 ? -13.956 11.109 13.029 1.00 79.00 71 ALA A C 1
ATOM 527 O O . ALA A 1 71 ? -13.045 11.933 12.941 1.00 79.00 71 ALA A O 1
ATOM 528 N N . LYS A 1 72 ? -14.689 10.978 14.144 1.00 80.06 72 LYS A N 1
ATOM 529 C CA . LYS A 1 72 ? -14.418 11.752 15.366 1.00 80.06 72 LYS A CA 1
ATOM 530 C C . LYS A 1 72 ? -13.023 11.465 15.912 1.00 80.06 72 LYS A C 1
ATOM 532 O O . LYS A 1 72 ? -12.295 12.406 16.216 1.00 80.06 72 LYS A O 1
ATOM 537 N N . ASN A 1 73 ? -12.631 10.195 15.985 1.00 74.12 73 ASN A N 1
ATOM 538 C CA . ASN A 1 73 ? -11.314 9.813 16.488 1.00 74.12 73 ASN A CA 1
ATOM 539 C C . ASN A 1 73 ? -10.199 10.397 15.615 1.00 74.12 73 ASN A C 1
ATOM 541 O O . ASN A 1 73 ? -9.282 11.011 16.150 1.00 74.12 73 ASN A O 1
ATOM 545 N N . ILE A 1 74 ? -10.324 10.289 14.286 1.00 75.56 74 ILE A N 1
ATOM 546 C CA . ILE A 1 74 ? -9.358 10.845 13.326 1.00 75.56 74 ILE A CA 1
ATOM 547 C C . ILE A 1 74 ? -9.214 12.359 13.498 1.00 75.56 74 ILE A C 1
ATOM 549 O O . ILE A 1 74 ? -8.097 12.844 13.664 1.00 75.56 74 ILE A O 1
ATOM 553 N N . ASN A 1 75 ? -10.329 13.097 13.499 1.00 69.62 75 ASN A N 1
ATOM 554 C CA . ASN A 1 75 ? -10.316 14.558 13.633 1.00 69.62 75 ASN A CA 1
ATOM 555 C C . ASN A 1 75 ? -9.761 15.026 14.985 1.00 69.62 75 ASN A C 1
ATOM 557 O O . ASN A 1 75 ? -9.252 16.133 15.078 1.00 69.62 75 ASN A O 1
ATOM 561 N N . THR A 1 76 ? -9.845 14.197 16.029 1.00 65.50 76 THR A N 1
ATOM 562 C CA . THR A 1 76 ? -9.261 14.515 17.343 1.00 65.50 76 THR A CA 1
ATOM 563 C C . THR A 1 76 ? -7.745 14.274 17.365 1.00 65.50 76 THR A C 1
ATOM 565 O O . THR A 1 76 ? -7.030 14.912 18.129 1.00 65.50 76 THR A O 1
ATOM 568 N N . THR A 1 77 ? -7.241 13.353 16.535 1.00 60.72 77 THR A N 1
ATOM 569 C CA . THR A 1 77 ? -5.818 12.968 16.482 1.00 60.72 77 THR A CA 1
ATOM 570 C C . THR A 1 77 ? -4.997 13.676 15.402 1.00 60.72 77 THR A C 1
ATOM 572 O O . THR A 1 77 ? -3.771 13.655 15.482 1.00 60.72 77 THR A O 1
ATOM 575 N N . LEU A 1 78 ? -5.635 14.283 14.397 1.00 54.50 78 LEU A N 1
ATOM 576 C CA . LEU A 1 78 ? -4.957 15.018 13.328 1.00 54.50 78 LEU A CA 1
ATOM 577 C C . LEU A 1 78 ? -4.920 16.521 13.655 1.00 54.50 78 LEU A C 1
ATOM 579 O O . LEU A 1 78 ? -5.986 17.134 13.720 1.00 54.50 78 LEU A O 1
ATOM 583 N N . PRO A 1 79 ? -3.738 17.139 13.850 1.00 47.81 79 PRO A N 1
ATOM 584 C CA . PRO A 1 79 ? -3.642 18.592 13.899 1.00 47.81 79 PRO A CA 1
ATOM 585 C C . PRO A 1 79 ? -3.980 19.169 12.515 1.00 47.81 79 PRO A C 1
ATOM 587 O O . PRO A 1 79 ? -3.554 18.621 11.496 1.00 47.81 79 PRO A O 1
ATOM 590 N N . HIS A 1 80 ? -4.789 20.232 12.511 1.00 50.91 80 HIS A N 1
ATOM 591 C CA . HIS A 1 80 ? -5.194 20.982 11.319 1.00 50.91 80 HIS A CA 1
ATOM 592 C C . HIS A 1 80 ? -4.010 21.565 10.545 1.00 50.91 80 HIS A C 1
ATOM 594 O O . HIS A 1 80 ? -3.057 22.044 11.201 1.00 50.91 80 HIS A O 1
#

Secondary structure (DSSP, 8-state):
-HHHHHTT--HHHHHHHH---HHHHHHHHHHH-TTS-S-SSSSPPSS-HHHHHHHHHHHHTTS-SSHHHHHHHHHHHS--

Organism: NCBI:txid1759441

Radius of gyration: 17.2 Å; chains: 1; bounding box: 38×30×37 Å

pLDDT: mean 80.55, std 10.05, range [47.81, 93.12]